Protein AF-A0A8T4X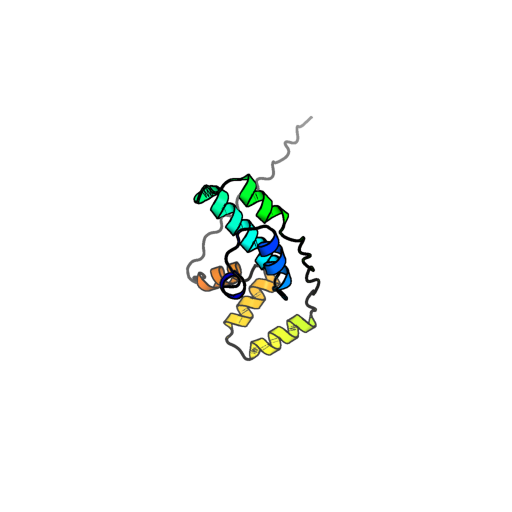NQ9-F1 (afdb_monomer)

Mean predicted aligned error: 12.69 Å

Structure (mmCIF, N/CA/C/O backbone):
data_AF-A0A8T4XNQ9-F1
#
_entry.id   AF-A0A8T4XNQ9-F1
#
loop_
_atom_site.group_PDB
_atom_site.id
_atom_site.type_symbol
_atom_site.label_atom_id
_atom_site.label_alt_id
_atom_site.label_comp_id
_atom_site.label_asym_id
_atom_site.label_entity_id
_atom_site.label_seq_id
_atom_site.pdbx_PDB_ins_code
_atom_site.Cartn_x
_atom_site.Cartn_y
_atom_site.Cartn_z
_atom_site.occupancy
_atom_site.B_iso_or_equiv
_atom_site.auth_seq_id
_atom_site.auth_comp_id
_atom_site.auth_asym_id
_atom_site.auth_atom_id
_atom_site.pdbx_PDB_model_num
ATOM 1 N N . MET A 1 1 ? -9.761 -9.760 0.333 1.00 49.28 1 MET A N 1
ATOM 2 C CA . MET A 1 1 ? -9.187 -8.499 0.869 1.00 49.28 1 MET A CA 1
ATOM 3 C C . MET A 1 1 ? -8.571 -8.796 2.247 1.00 49.28 1 MET A C 1
ATOM 5 O O . MET A 1 1 ? -8.942 -9.804 2.829 1.00 49.28 1 MET A O 1
ATOM 9 N N . TYR A 1 2 ? -7.616 -8.021 2.793 1.00 52.56 2 TYR A N 1
ATOM 10 C CA . TYR A 1 2 ? -7.031 -8.329 4.129 1.00 52.56 2 TYR A CA 1
ATOM 11 C C . TYR A 1 2 ? -8.068 -8.265 5.272 1.00 52.56 2 TYR A C 1
ATOM 13 O O . TYR A 1 2 ? -7.882 -8.921 6.293 1.00 52.56 2 TYR A O 1
ATOM 21 N N . LEU A 1 3 ? -9.159 -7.513 5.077 1.00 52.81 3 LEU A N 1
ATOM 22 C CA . LEU A 1 3 ? -10.278 -7.397 6.017 1.00 52.81 3 LEU A CA 1
ATOM 23 C C . LEU A 1 3 ? -11.054 -8.718 6.158 1.00 52.81 3 LEU A C 1
ATOM 25 O O . LEU A 1 3 ? -11.229 -9.180 7.279 1.00 52.81 3 LEU A O 1
ATOM 29 N N . ASP A 1 4 ? -11.400 -9.389 5.052 1.00 58.97 4 ASP A N 1
ATOM 30 C CA . ASP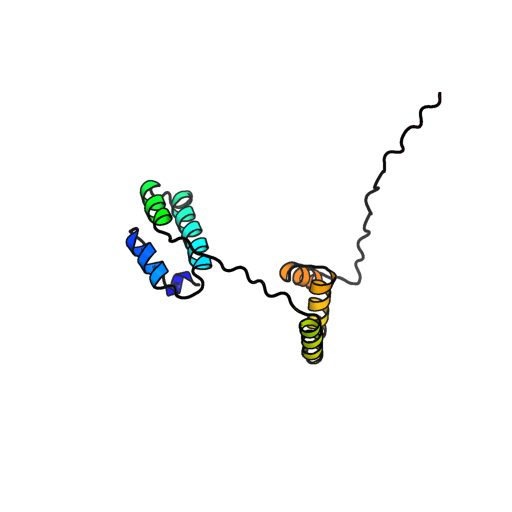 A 1 4 ? -12.191 -10.641 5.067 1.00 58.97 4 ASP A CA 1
ATOM 31 C C . ASP A 1 4 ? -11.544 -11.771 5.877 1.00 58.97 4 ASP A C 1
ATOM 33 O O . ASP A 1 4 ? -12.209 -12.694 6.335 1.00 58.97 4 ASP A O 1
ATOM 37 N N . LYS A 1 5 ? -10.217 -11.725 6.035 1.00 58.56 5 LYS A N 1
ATOM 38 C CA . LYS A 1 5 ? -9.453 -12.770 6.717 1.00 58.56 5 LYS A CA 1
ATOM 39 C C . LYS A 1 5 ? -9.473 -12.635 8.243 1.00 58.56 5 LYS A C 1
ATOM 41 O O . LYS A 1 5 ? -9.223 -13.622 8.931 1.00 58.56 5 LYS A O 1
ATOM 46 N N . TYR A 1 6 ? -9.711 -11.432 8.765 1.00 54.94 6 TYR A N 1
ATOM 47 C CA . TYR A 1 6 ? -9.493 -11.128 10.183 1.00 54.94 6 TYR A CA 1
ATOM 48 C C . TYR A 1 6 ? -10.645 -10.371 10.850 1.00 54.94 6 TYR A C 1
ATOM 50 O O . TYR A 1 6 ? -10.770 -10.446 12.070 1.00 54.94 6 TYR A O 1
ATOM 58 N N . VAL A 1 7 ? -11.484 -9.662 10.093 1.00 58.91 7 VAL A N 1
ATOM 59 C CA . VAL A 1 7 ? -12.546 -8.834 10.667 1.00 58.91 7 VAL A CA 1
ATOM 60 C C . VAL A 1 7 ? -13.726 -9.702 11.081 1.00 58.91 7 VAL A C 1
ATOM 62 O O . VAL A 1 7 ? -14.481 -10.210 10.257 1.00 58.91 7 VAL A O 1
ATOM 65 N N . ARG A 1 8 ? -13.866 -9.851 12.396 1.00 66.81 8 ARG A N 1
ATOM 66 C CA . ARG A 1 8 ? -15.149 -10.096 13.059 1.00 66.81 8 ARG A CA 1
ATOM 67 C C . ARG A 1 8 ? -15.801 -8.745 13.353 1.00 66.81 8 ARG A C 1
ATOM 69 O O . ARG A 1 8 ? -15.153 -7.714 13.194 1.00 66.81 8 ARG A O 1
ATOM 76 N N . GLU A 1 9 ? -17.065 -8.755 13.761 1.00 81.25 9 GLU A N 1
ATOM 77 C CA . GLU A 1 9 ? -17.764 -7.559 14.241 1.00 81.25 9 GLU A CA 1
ATOM 78 C C . GLU A 1 9 ? -16.882 -6.798 15.250 1.00 81.25 9 GLU A C 1
ATOM 80 O O . GLU A 1 9 ? -16.422 -7.381 16.231 1.00 81.25 9 GLU A O 1
ATOM 85 N N . ILE A 1 10 ? -16.577 -5.527 14.957 1.00 86.62 10 ILE A N 1
ATOM 86 C CA . ILE A 1 10 ? -15.763 -4.658 15.816 1.00 86.62 10 ILE A CA 1
ATOM 87 C C . ILE A 1 10 ? -16.733 -3.738 16.540 1.00 86.62 10 ILE A C 1
ATOM 89 O O . ILE A 1 10 ? -17.269 -2.803 15.946 1.00 86.62 10 ILE A O 1
ATOM 93 N N . SER A 1 11 ? -16.963 -4.017 17.815 1.00 88.31 11 SER A N 1
ATOM 94 C CA . SER A 1 11 ? -17.946 -3.305 18.636 1.00 88.31 11 SER A CA 1
ATOM 95 C C . SER A 1 11 ? -17.319 -2.623 19.849 1.00 88.31 11 SER A C 1
ATOM 97 O O . SER A 1 11 ? -17.896 -1.692 20.403 1.00 88.31 11 SER A O 1
ATOM 99 N N . LYS A 1 12 ? -16.124 -3.056 20.262 1.00 92.75 12 LYS A N 1
ATOM 100 C CA . LYS A 1 12 ? -15.426 -2.535 21.442 1.00 92.75 12 LYS A CA 1
ATOM 101 C C . LYS A 1 12 ? -13.907 -2.463 21.233 1.00 92.75 12 LYS A C 1
ATOM 103 O O . LYS A 1 12 ? -13.374 -3.154 20.361 1.00 92.75 12 LYS A O 1
ATOM 108 N N . PRO A 1 13 ? -13.187 -1.647 22.025 1.00 92.50 13 PRO A N 1
ATOM 109 C CA . PRO A 1 13 ? -11.730 -1.517 21.937 1.00 92.50 13 PRO A CA 1
ATOM 110 C C . PRO A 1 13 ? -10.966 -2.849 22.002 1.00 92.50 13 PRO A C 1
ATOM 112 O O . PRO A 1 13 ? -9.950 -3.021 21.332 1.00 92.50 13 PRO A O 1
ATOM 115 N N . GLU A 1 14 ? -11.460 -3.822 22.767 1.00 92.00 14 GLU A N 1
ATOM 116 C CA . GLU A 1 14 ? -10.842 -5.143 22.911 1.00 92.00 14 GLU A CA 1
ATOM 117 C C . GLU A 1 14 ? -10.855 -5.936 21.598 1.00 92.00 14 GLU A C 1
ATOM 119 O O . GLU A 1 14 ? -9.914 -6.683 21.319 1.00 92.00 14 GLU A O 1
ATOM 124 N N . ASP A 1 15 ? -11.879 -5.740 20.761 1.00 91.88 15 ASP A N 1
ATOM 125 C CA . ASP A 1 15 ? -11.976 -6.390 19.450 1.00 91.88 15 ASP A CA 1
ATOM 126 C C . ASP A 1 15 ? -10.859 -5.887 18.524 1.00 91.88 15 ASP A C 1
ATOM 128 O O . ASP A 1 15 ? -10.264 -6.665 17.775 1.00 91.88 15 ASP A O 1
ATOM 132 N N . VAL A 1 16 ? -10.519 -4.594 18.619 1.00 92.31 16 VAL A N 1
ATOM 133 C CA . VAL A 1 16 ? -9.406 -3.986 17.877 1.00 92.31 16 VAL A CA 1
ATOM 134 C C . VAL A 1 16 ? -8.080 -4.591 18.326 1.00 92.31 16 VAL A C 1
ATOM 136 O O . VAL A 1 16 ? -7.268 -4.979 17.489 1.00 92.31 16 VAL A O 1
ATOM 139 N N . VAL A 1 17 ? -7.855 -4.733 19.633 1.00 91.31 17 VAL A N 1
ATOM 140 C CA . VAL A 1 17 ? -6.621 -5.347 20.147 1.00 91.31 17 VAL A CA 1
ATOM 141 C C . VAL A 1 17 ? -6.489 -6.792 19.654 1.00 91.31 17 VAL A C 1
ATOM 143 O O . VAL A 1 17 ? -5.470 -7.139 19.048 1.00 91.31 17 VAL A O 1
ATOM 146 N N . GLY A 1 18 ? -7.541 -7.603 19.805 1.00 90.06 18 GLY A N 1
ATOM 147 C CA . GLY A 1 18 ? -7.549 -8.998 19.351 1.00 90.06 18 GLY A CA 1
ATOM 148 C C . GLY A 1 18 ? -7.330 -9.143 17.840 1.00 90.06 18 GLY A C 1
ATOM 149 O O . GLY A 1 18 ? -6.610 -10.040 17.388 1.00 90.06 18 GLY A O 1
ATOM 150 N N . LEU A 1 19 ? -7.873 -8.216 17.044 1.00 90.00 19 LEU A N 1
ATOM 151 C CA . LEU A 1 19 ? -7.655 -8.157 15.598 1.00 90.00 19 LEU A CA 1
ATOM 152 C C . LEU A 1 19 ? -6.164 -7.987 15.246 1.00 90.00 19 LEU A C 1
ATOM 154 O O . LEU A 1 19 ? -5.645 -8.671 14.357 1.00 90.00 19 LEU A O 1
ATOM 158 N N . PHE A 1 20 ? -5.446 -7.106 15.951 1.00 90.62 20 PHE A N 1
ATOM 159 C CA . PHE A 1 20 ? -4.015 -6.874 15.718 1.00 90.62 20 PHE A CA 1
ATOM 160 C C . PHE A 1 20 ? -3.118 -7.988 16.260 1.00 90.62 20 PHE A C 1
ATOM 162 O O . PHE A 1 20 ? -2.078 -8.283 15.657 1.00 90.62 20 PHE A O 1
ATOM 169 N N . GLU A 1 21 ? -3.511 -8.639 17.353 1.00 88.62 21 GLU A N 1
ATOM 170 C CA . GLU A 1 21 ? -2.823 -9.823 17.872 1.00 88.62 21 GLU A CA 1
ATOM 171 C C . GLU A 1 21 ? -2.876 -10.984 16.871 1.00 88.62 21 GLU A C 1
ATOM 173 O O . GLU A 1 21 ? -1.844 -11.599 16.583 1.00 88.62 21 GLU A O 1
ATOM 178 N N . GLY A 1 22 ? -4.036 -11.215 16.245 1.00 86.44 22 GLY A N 1
ATOM 179 C CA . GLY A 1 22 ? -4.209 -12.226 15.195 1.00 86.44 22 GLY A CA 1
ATOM 180 C C . GLY A 1 22 ? -3.459 -11.923 13.888 1.00 86.44 22 GLY A C 1
ATOM 181 O O . GLY A 1 22 ? -3.150 -12.831 13.105 1.00 86.44 22 GLY A O 1
ATOM 182 N N . CYS A 1 23 ? -3.111 -10.658 13.646 1.00 86.62 23 CYS A N 1
ATOM 183 C CA . CYS A 1 23 ? -2.416 -10.215 12.442 1.00 86.62 23 CYS A CA 1
ATOM 184 C C . CYS A 1 23 ? -0.892 -10.396 12.568 1.00 86.62 23 CYS A C 1
ATOM 186 O O . CYS A 1 23 ? -0.177 -9.542 13.096 1.00 86.62 23 CYS A O 1
ATOM 188 N N . LYS A 1 24 ? -0.366 -11.520 12.059 1.00 82.94 24 LYS A N 1
ATOM 189 C CA . LYS A 1 24 ? 1.074 -11.857 12.132 1.00 82.94 24 LYS A CA 1
ATOM 190 C C . LYS A 1 24 ? 1.963 -11.097 11.135 1.00 82.94 24 LYS A C 1
ATOM 192 O O . LYS A 1 24 ? 3.156 -10.948 11.375 1.00 82.94 24 LYS A O 1
ATOM 197 N N . ARG A 1 25 ? 1.417 -10.651 9.999 1.00 82.94 25 ARG A N 1
ATOM 198 C CA . ARG A 1 25 ? 2.136 -9.928 8.929 1.00 82.94 25 ARG A CA 1
ATOM 199 C C . ARG A 1 25 ? 1.236 -8.844 8.349 1.00 82.94 25 ARG A C 1
ATOM 201 O O . ARG A 1 25 ? 0.027 -9.020 8.310 1.00 82.94 25 ARG A O 1
ATOM 208 N N . GLY A 1 26 ? 1.826 -7.743 7.882 1.00 83.75 26 GLY A N 1
ATOM 209 C CA . GLY A 1 26 ? 1.062 -6.657 7.257 1.00 83.75 26 GLY A CA 1
ATOM 210 C C . GLY A 1 26 ? 0.280 -5.781 8.243 1.00 83.75 26 GLY A C 1
ATOM 211 O O . GLY A 1 26 ? -0.666 -5.114 7.838 1.00 83.75 26 GLY A O 1
ATOM 212 N N . ARG A 1 27 ? 0.681 -5.731 9.525 1.00 88.31 27 ARG A N 1
ATOM 213 C CA . ARG A 1 27 ? 0.025 -4.903 10.560 1.00 88.31 27 ARG A CA 1
ATOM 214 C C . ARG A 1 27 ? -0.139 -3.436 10.153 1.00 88.31 27 ARG A C 1
ATOM 216 O O . ARG A 1 27 ? -1.128 -2.819 10.516 1.00 88.31 27 ARG A O 1
ATOM 223 N N . HIS A 1 28 ? 0.796 -2.889 9.376 1.00 88.25 28 HIS A N 1
ATOM 224 C CA . HIS A 1 28 ? 0.743 -1.492 8.938 1.00 88.25 28 HIS A CA 1
ATOM 225 C C . HIS A 1 28 ? -0.338 -1.259 7.871 1.00 88.25 28 HIS A C 1
ATOM 227 O O . HIS A 1 28 ? -0.954 -0.198 7.834 1.00 88.25 28 HIS A O 1
ATOM 233 N N . HIS A 1 29 ? -0.606 -2.259 7.024 1.00 87.94 29 HIS A N 1
ATOM 234 C CA . HIS A 1 29 ? -1.741 -2.219 6.107 1.00 87.94 29 HIS A CA 1
ATOM 235 C C . HIS A 1 29 ? -3.054 -2.297 6.884 1.00 87.94 29 HIS A C 1
ATOM 237 O O . HIS A 1 29 ? -3.961 -1.522 6.606 1.00 87.94 29 HIS A O 1
ATOM 243 N N . LEU A 1 30 ? -3.134 -3.184 7.882 1.00 89.44 30 LEU A N 1
ATOM 244 C CA . LEU A 1 30 ? -4.310 -3.300 8.744 1.00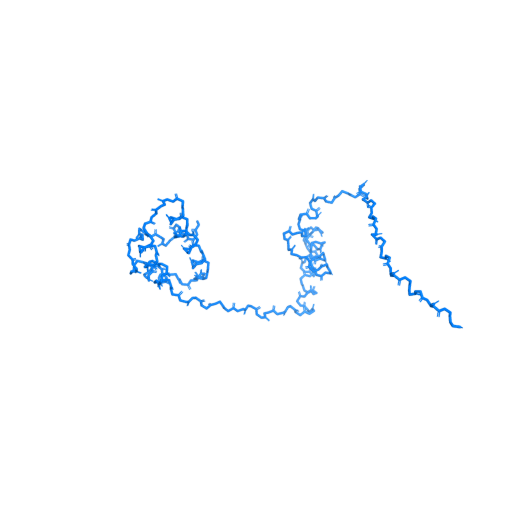 89.44 30 LEU A CA 1
ATOM 245 C C . LEU A 1 30 ? -4.598 -1.993 9.501 1.00 89.44 30 LEU A C 1
ATOM 247 O O . LEU A 1 30 ? -5.737 -1.548 9.505 1.00 89.44 30 LEU A O 1
ATOM 251 N N . ASP A 1 31 ? -3.573 -1.348 10.063 1.00 91.31 31 ASP A N 1
ATOM 252 C CA . ASP A 1 31 ? -3.669 -0.023 10.698 1.00 91.31 31 ASP A CA 1
ATOM 253 C C . ASP A 1 31 ? -4.240 1.036 9.754 1.00 91.31 31 ASP A C 1
ATOM 255 O O . ASP A 1 31 ? -5.258 1.653 10.072 1.00 91.31 31 ASP A O 1
ATOM 259 N N . ARG A 1 32 ? -3.658 1.194 8.559 1.00 90.50 32 ARG A N 1
ATOM 260 C CA . ARG A 1 32 ? -4.151 2.163 7.569 1.00 90.50 32 ARG A CA 1
ATOM 261 C C . ARG A 1 32 ? -5.596 1.891 7.164 1.00 90.50 32 ARG A C 1
ATOM 263 O O . ARG A 1 32 ? -6.407 2.813 7.121 1.00 90.50 32 ARG A O 1
ATOM 270 N N . VAL A 1 33 ? -5.919 0.635 6.867 1.00 91.62 33 VAL A N 1
ATOM 271 C CA . VAL A 1 33 ? -7.257 0.248 6.416 1.00 91.62 33 VAL A CA 1
ATOM 272 C C . VAL A 1 33 ? -8.286 0.449 7.527 1.00 91.62 33 VAL A C 1
ATOM 274 O O . VAL A 1 33 ? -9.326 1.046 7.268 1.00 91.62 33 VAL A O 1
ATOM 277 N N . LEU A 1 34 ? -7.997 0.019 8.758 1.00 92.94 34 LEU A N 1
ATOM 278 C CA . LEU A 1 34 ? -8.932 0.151 9.873 1.00 92.94 34 LEU A CA 1
ATOM 279 C C . LEU A 1 34 ? -9.172 1.618 10.243 1.00 92.94 34 LEU A C 1
ATOM 281 O O . LEU A 1 34 ? -10.318 2.008 10.439 1.00 92.94 34 LEU A O 1
ATOM 285 N N . ARG A 1 35 ? -8.129 2.458 10.280 1.00 93.44 35 ARG A N 1
ATOM 286 C CA . ARG A 1 35 ? -8.297 3.903 10.518 1.00 93.44 35 ARG A CA 1
ATOM 287 C C . ARG A 1 35 ? -9.178 4.553 9.459 1.00 93.44 35 ARG A C 1
ATOM 289 O O . ARG A 1 35 ? -10.071 5.323 9.802 1.00 93.44 35 ARG A O 1
ATOM 296 N N . ASN A 1 36 ? -8.953 4.220 8.189 1.00 94.44 36 ASN A N 1
ATOM 297 C CA . ASN A 1 36 ? -9.767 4.738 7.092 1.00 94.44 36 ASN A CA 1
ATOM 298 C C . ASN A 1 36 ? -11.219 4.253 7.182 1.00 94.44 36 ASN A C 1
ATOM 300 O O . ASN A 1 36 ? -12.131 5.045 6.973 1.00 94.44 36 ASN A O 1
ATOM 304 N N . LEU A 1 37 ? -11.434 2.987 7.546 1.00 93.56 37 LEU A N 1
ATOM 305 C CA . LEU A 1 37 ? -12.766 2.419 7.742 1.00 93.56 37 LEU A CA 1
ATOM 306 C C . LEU A 1 37 ? -13.516 3.113 8.887 1.00 93.56 37 LEU A C 1
ATOM 308 O O . LEU A 1 37 ? -14.649 3.542 8.710 1.00 93.56 37 LEU A O 1
ATOM 312 N N . LEU A 1 38 ? -12.878 3.286 10.044 1.00 94.31 38 LEU A N 1
ATOM 313 C CA . LEU A 1 38 ? -13.477 3.986 11.184 1.00 94.31 38 LEU A CA 1
ATOM 314 C C . LEU A 1 38 ? -13.804 5.446 10.849 1.00 94.31 38 LEU A C 1
ATOM 316 O O . LEU A 1 38 ? -14.854 5.950 11.237 1.00 94.31 38 LEU A O 1
ATOM 320 N N . LYS A 1 39 ? -12.936 6.115 10.082 1.00 95.12 39 LYS A N 1
ATOM 321 C CA . LYS A 1 39 ? -13.189 7.471 9.585 1.00 95.12 39 LYS A CA 1
ATOM 322 C C . LYS A 1 39 ? -14.375 7.519 8.615 1.00 95.12 39 LYS A C 1
ATOM 324 O O . LYS A 1 39 ? -15.147 8.470 8.660 1.00 95.12 39 LYS A O 1
ATOM 329 N N . PHE A 1 40 ? -14.543 6.501 7.771 1.00 95.19 40 PHE A N 1
ATOM 330 C CA . PHE A 1 40 ? -15.722 6.363 6.915 1.00 95.19 40 PHE A CA 1
ATOM 331 C C . PHE A 1 40 ? -17.002 6.232 7.752 1.00 95.19 40 PHE A C 1
ATOM 333 O O . PHE A 1 40 ? -17.930 7.004 7.542 1.00 95.19 40 PHE A O 1
ATOM 340 N N . TYR A 1 41 ? -17.032 5.350 8.757 1.00 94.31 41 TYR A N 1
ATOM 341 C CA . TYR A 1 41 ? -18.205 5.201 9.631 1.00 94.31 41 TYR A CA 1
ATOM 342 C C . TYR A 1 41 ? -18.528 6.466 10.433 1.00 94.31 41 TYR A C 1
ATOM 344 O O . TYR A 1 41 ? -19.695 6.780 10.648 1.00 94.31 41 TYR A O 1
ATOM 352 N N . GLN A 1 42 ? -17.509 7.218 10.849 1.00 95.38 42 GLN A N 1
ATOM 353 C CA . GLN A 1 42 ? -17.708 8.500 11.520 1.00 95.38 42 GLN A CA 1
ATOM 354 C C . GLN A 1 42 ? -18.339 9.543 10.590 1.00 95.38 42 GLN A C 1
ATOM 356 O O . GLN A 1 42 ? -19.320 10.180 10.954 1.00 95.38 42 GLN A O 1
ATOM 361 N N . ILE A 1 43 ? -17.755 9.741 9.404 1.00 96.44 43 ILE A N 1
ATOM 362 C CA . ILE A 1 43 ? -18.089 10.875 8.531 1.00 96.44 43 ILE A CA 1
ATOM 363 C C . ILE A 1 43 ? -19.301 10.579 7.645 1.00 96.44 43 ILE A C 1
ATOM 365 O O . ILE A 1 43 ? -20.118 11.464 7.419 1.00 96.44 43 ILE A O 1
ATOM 369 N N . VAL A 1 44 ? -19.394 9.362 7.110 1.00 96.00 44 VAL A N 1
ATOM 370 C CA . VAL A 1 44 ? -20.397 8.989 6.103 1.00 96.00 44 VAL A CA 1
ATOM 371 C C . VAL A 1 44 ? -21.619 8.357 6.758 1.00 96.00 44 VAL A C 1
ATOM 373 O O . VAL A 1 44 ? -22.738 8.771 6.480 1.00 96.00 44 VAL A O 1
ATOM 376 N N . GLU A 1 45 ? -21.407 7.405 7.667 1.00 94.88 45 GLU A N 1
ATOM 377 C CA . GLU A 1 45 ? -22.500 6.687 8.346 1.00 94.88 45 GLU A CA 1
ATOM 378 C C . GLU A 1 45 ? -22.968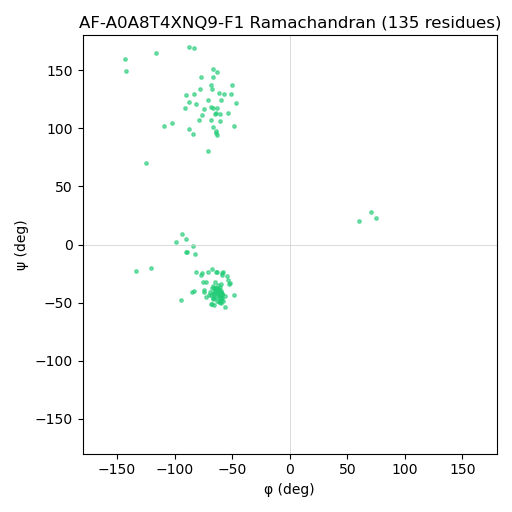 7.386 9.637 1.00 94.88 45 GLU A C 1
ATOM 380 O O . GLU A 1 45 ? -23.945 6.968 10.254 1.00 94.88 45 GLU A O 1
ATOM 385 N N . GLY A 1 46 ? -22.281 8.452 10.066 1.00 93.88 46 GLY A N 1
ATOM 386 C CA . GLY A 1 46 ? -22.695 9.286 11.198 1.00 93.88 46 GLY A CA 1
ATOM 387 C C . GLY A 1 46 ? -22.572 8.617 12.570 1.00 93.88 46 GLY A C 1
ATOM 388 O O . GLY A 1 46 ? -23.326 8.949 13.486 1.00 93.88 46 GLY A O 1
ATOM 389 N N . TYR A 1 47 ? -21.648 7.667 12.734 1.00 95.38 47 TYR A N 1
ATOM 390 C CA . TYR A 1 47 ? -21.445 6.998 14.020 1.00 95.38 47 TYR A CA 1
ATOM 391 C C . TYR A 1 47 ? -20.981 7.986 15.108 1.00 95.38 47 TYR A C 1
ATOM 393 O O . TYR A 1 47 ? -20.233 8.921 14.807 1.00 95.38 47 TYR A O 1
ATOM 401 N N . PRO A 1 48 ? -21.347 7.765 16.389 1.00 96.25 48 PRO A N 1
ATOM 402 C CA . PRO A 1 48 ? -20.956 8.655 17.476 1.00 96.25 48 PRO A CA 1
ATOM 403 C C . PRO A 1 48 ? -19.436 8.807 17.582 1.00 96.25 48 PRO A C 1
ATOM 405 O O . PRO A 1 48 ? -18.701 7.823 17.685 1.00 96.25 48 PRO A O 1
ATOM 408 N N . GLU A 1 49 ? -18.961 10.048 17.635 1.00 94.06 49 GLU A N 1
ATOM 409 C CA . GLU A 1 49 ? -17.532 10.351 17.742 1.00 94.06 49 GLU A CA 1
ATOM 410 C C . GLU A 1 49 ? -16.852 9.687 18.956 1.00 94.06 49 GLU A C 1
ATOM 412 O O . GLU A 1 49 ? -15.819 9.045 18.753 1.00 94.06 49 GLU A O 1
ATOM 417 N N . PRO A 1 50 ? -17.433 9.681 20.178 1.00 96.12 50 PRO A N 1
ATOM 418 C CA . PRO A 1 50 ? -16.815 9.001 21.321 1.00 96.12 50 PRO A CA 1
ATOM 419 C C . PRO A 1 50 ? -16.614 7.497 21.098 1.00 96.12 50 PRO A C 1
ATOM 421 O O . PRO A 1 50 ? -15.635 6.917 21.570 1.00 96.12 50 PRO A O 1
ATOM 424 N N . PHE A 1 51 ? -17.532 6.867 20.359 1.00 94.50 51 PHE A N 1
ATOM 425 C CA . PHE A 1 51 ? -17.444 5.454 20.010 1.00 94.50 51 PHE A CA 1
ATOM 426 C C . PHE A 1 51 ? -16.284 5.209 19.040 1.00 94.50 51 PHE A C 1
ATOM 428 O O . PHE A 1 51 ? -15.409 4.384 19.312 1.00 94.50 51 PHE A O 1
ATOM 435 N N . ILE A 1 52 ? -16.225 5.975 17.947 1.00 96.44 52 ILE A N 1
ATOM 436 C CA . ILE A 1 52 ? -15.163 5.847 16.944 1.00 96.44 52 ILE A CA 1
ATOM 437 C C . ILE A 1 52 ? -13.787 6.160 17.539 1.00 96.44 52 ILE A C 1
ATOM 439 O O . ILE A 1 52 ? -12.827 5.428 17.287 1.00 96.44 52 ILE A O 1
ATOM 443 N N . GLU A 1 53 ? -13.671 7.202 18.361 1.00 95.19 53 GLU A N 1
ATOM 444 C CA . GLU A 1 53 ? -12.414 7.546 19.020 1.00 95.19 53 GLU A CA 1
ATOM 445 C C . GLU A 1 53 ? -11.903 6.428 19.934 1.00 95.19 53 GLU A C 1
ATOM 447 O O . GLU A 1 53 ? -10.698 6.166 19.959 1.00 95.19 53 GLU A O 1
ATOM 452 N N . GLY A 1 54 ? -12.792 5.753 20.670 1.00 95.25 54 GLY A N 1
ATOM 453 C CA . GLY A 1 54 ? -12.424 4.606 21.504 1.00 95.25 54 GLY A CA 1
ATOM 454 C C . GLY A 1 54 ? -11.792 3.477 20.684 1.00 95.25 54 GLY A C 1
ATOM 455 O O . GLY A 1 54 ? -10.753 2.919 21.057 1.00 95.25 54 GLY A O 1
ATOM 456 N N . LEU A 1 55 ? -12.360 3.195 19.509 1.00 95.69 55 LEU A N 1
ATOM 457 C CA . LEU A 1 55 ? -11.809 2.215 18.572 1.00 95.69 55 LEU A CA 1
ATOM 458 C C . LEU A 1 55 ? -10.487 2.688 17.949 1.00 95.69 55 LEU A C 1
ATOM 460 O O . LEU A 1 55 ? -9.544 1.913 17.842 1.00 95.69 55 LEU A O 1
ATOM 464 N N . GLN A 1 56 ? -10.353 3.963 17.582 1.00 94.06 56 GLN A N 1
ATOM 465 C CA . GLN A 1 56 ? -9.108 4.482 17.001 1.00 94.06 56 GLN A CA 1
ATOM 466 C C . GLN A 1 56 ? -7.941 4.510 17.999 1.00 94.06 56 GLN A C 1
ATOM 468 O O . GLN A 1 56 ? -6.796 4.243 17.617 1.00 94.06 56 GLN A O 1
ATOM 473 N N . LYS A 1 57 ? -8.217 4.836 19.269 1.00 94.69 57 LYS A N 1
ATOM 474 C CA . LYS A 1 57 ? -7.218 4.905 20.350 1.00 94.69 57 LYS A CA 1
ATOM 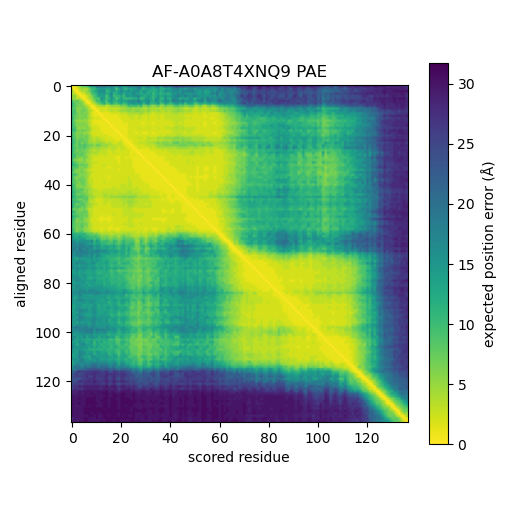475 C C . LYS A 1 57 ? -6.705 3.526 20.769 1.00 94.69 57 LYS A C 1
ATOM 477 O O . LYS A 1 57 ? -5.586 3.433 21.266 1.00 94.69 57 LYS A O 1
ATOM 482 N N . SER A 1 58 ? -7.479 2.467 20.537 1.00 94.25 58 SER A N 1
ATOM 483 C CA . SER A 1 58 ? -7.068 1.081 20.808 1.00 94.25 58 SER A CA 1
ATOM 484 C C . SER A 1 58 ? -6.221 0.455 19.700 1.00 94.25 58 SER A C 1
ATOM 486 O O . SER A 1 58 ? -5.642 -0.612 19.903 1.00 94.25 58 SER A O 1
ATOM 488 N N . ILE A 1 59 ? -6.071 1.123 18.550 1.00 93.44 59 ILE A N 1
ATOM 489 C CA . ILE A 1 59 ? -5.184 0.653 17.486 1.00 93.44 59 ILE A CA 1
ATOM 490 C C . ILE A 1 59 ? -3.723 0.761 17.958 1.00 93.44 59 ILE A C 1
ATOM 492 O O . ILE A 1 59 ? -3.240 1.874 18.205 1.00 93.44 59 ILE A O 1
ATOM 496 N N . PRO A 1 60 ? -2.980 -0.359 18.052 1.00 90.62 60 PRO A N 1
ATOM 497 C CA . PRO A 1 60 ? -1.613 -0.343 18.550 1.00 90.62 60 PRO A CA 1
ATOM 498 C C . PRO A 1 60 ? -0.680 0.403 17.593 1.00 90.62 60 PRO A C 1
ATOM 500 O O . PRO A 1 60 ? -0.857 0.394 16.374 1.00 90.62 60 PRO A O 1
ATOM 503 N N . ARG A 1 61 ? 0.381 1.012 18.138 1.00 85.44 61 ARG A N 1
ATOM 504 C CA . ARG A 1 61 ? 1.422 1.647 17.317 1.00 85.44 61 ARG A CA 1
ATOM 505 C C . ARG A 1 61 ? 2.144 0.592 16.485 1.00 85.44 61 ARG A C 1
ATOM 507 O O . ARG A 1 61 ? 2.893 -0.227 17.017 1.00 85.44 61 ARG A O 1
ATOM 514 N N . VAL A 1 62 ? 1.961 0.643 15.170 1.0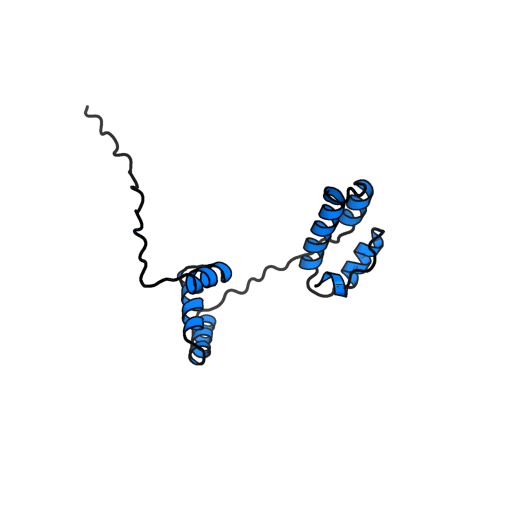0 82.31 62 VAL A N 1
ATOM 515 C CA . VAL A 1 62 ? 2.670 -0.241 14.248 1.00 82.31 62 VAL A CA 1
ATOM 516 C C . VAL A 1 62 ? 4.004 0.382 13.855 1.00 82.31 62 VAL A C 1
ATOM 518 O O . VAL A 1 62 ? 4.053 1.478 13.306 1.00 82.31 62 VAL A O 1
ATOM 521 N N . ARG A 1 63 ? 5.101 -0.336 14.109 1.00 74.56 63 ARG A N 1
ATOM 522 C CA . ARG A 1 63 ? 6.418 0.017 13.572 1.00 74.56 63 ARG A CA 1
ATOM 523 C C . ARG A 1 63 ? 6.526 -0.500 12.143 1.00 74.56 63 ARG A C 1
ATOM 525 O O . ARG A 1 63 ? 6.412 -1.701 11.911 1.00 74.56 63 ARG A O 1
ATOM 532 N N . THR A 1 64 ? 6.760 0.397 11.197 1.00 70.69 64 THR A N 1
ATOM 533 C CA . THR A 1 64 ? 7.197 0.039 9.847 1.00 70.69 64 THR A CA 1
ATOM 534 C C . THR A 1 64 ? 8.717 0.041 9.826 1.00 70.69 64 THR A C 1
ATOM 536 O O . THR A 1 64 ? 9.328 1.081 10.064 1.00 70.69 64 THR A O 1
ATOM 539 N N . SER A 1 65 ? 9.333 -1.111 9.568 1.00 70.00 65 SER A N 1
ATOM 540 C CA . SER A 1 65 ? 10.732 -1.139 9.150 1.00 70.00 65 SER A CA 1
ATOM 541 C C . SER A 1 65 ? 10.826 -0.517 7.760 1.00 70.00 65 SER A C 1
ATOM 543 O O . SER A 1 65 ? 10.015 -0.840 6.889 1.00 70.00 65 SER A O 1
ATOM 545 N N . ILE A 1 66 ? 11.790 0.373 7.566 1.00 72.94 66 ILE A N 1
ATOM 546 C CA . ILE A 1 66 ? 12.142 0.877 6.241 1.00 72.94 66 ILE A CA 1
ATOM 547 C C . ILE A 1 66 ? 12.990 -0.206 5.570 1.00 72.94 66 ILE A C 1
ATOM 549 O O . ILE A 1 66 ? 13.855 -0.796 6.220 1.00 72.94 66 ILE A O 1
ATOM 553 N N . ASP A 1 67 ? 12.694 -0.515 4.308 1.00 74.31 67 ASP A N 1
ATOM 554 C CA . ASP A 1 67 ? 13.571 -1.358 3.501 1.00 74.31 67 ASP A CA 1
ATOM 555 C C . ASP A 1 67 ? 14.767 -0.510 3.062 1.00 74.31 67 ASP A C 1
ATOM 557 O O . ASP A 1 67 ? 14.608 0.450 2.311 1.00 74.31 67 ASP A O 1
ATOM 561 N N . TYR A 1 68 ? 15.941 -0.828 3.602 1.00 80.25 68 TYR A N 1
ATOM 562 C CA . TYR A 1 68 ? 17.200 -0.157 3.280 1.00 80.25 68 TYR A CA 1
ATOM 563 C C . TYR A 1 68 ? 17.973 -0.879 2.175 1.00 80.25 68 TYR A C 1
ATOM 565 O O . TYR A 1 68 ? 19.141 -0.568 1.953 1.00 80.25 68 TYR A O 1
ATOM 573 N N . ARG A 1 69 ? 17.376 -1.879 1.514 1.00 83.88 69 ARG A N 1
ATOM 574 C CA . ARG A 1 69 ? 18.057 -2.579 0.434 1.00 83.88 69 ARG A CA 1
ATOM 575 C C . ARG A 1 69 ? 18.228 -1.650 -0.764 1.00 83.88 69 ARG A C 1
ATOM 577 O O . ARG A 1 69 ? 17.289 -1.397 -1.514 1.00 83.88 69 ARG A O 1
ATOM 584 N N . GLU A 1 70 ? 19.462 -1.229 -0.970 1.00 86.38 70 GLU A N 1
ATOM 585 C CA . GLU A 1 70 ? 19.911 -0.594 -2.198 1.00 86.38 70 GLU A CA 1
ATOM 586 C C . GLU A 1 70 ? 20.422 -1.678 -3.166 1.00 86.38 70 GLU A C 1
ATOM 588 O O . GLU A 1 70 ? 21.193 -2.549 -2.747 1.00 86.38 70 GLU A O 1
ATOM 593 N N . PRO A 1 71 ? 19.955 -1.710 -4.427 1.00 88.38 71 PRO A N 1
ATOM 594 C CA . PRO A 1 71 ? 20.472 -2.646 -5.420 1.00 88.38 71 PRO A CA 1
ATOM 595 C C . PRO A 1 71 ? 21.917 -2.290 -5.794 1.00 88.38 71 PRO A C 1
ATOM 597 O O . PRO A 1 71 ? 22.230 -1.121 -6.007 1.00 88.38 71 PRO A O 1
ATOM 600 N N . THR A 1 72 ? 22.788 -3.295 -5.915 1.00 93.88 72 THR A N 1
ATOM 601 C CA . THR A 1 72 ? 24.154 -3.093 -6.431 1.00 93.88 72 THR A CA 1
ATOM 602 C C . THR A 1 72 ? 24.183 -3.095 -7.960 1.00 93.88 72 THR A C 1
ATOM 604 O O . THR A 1 72 ? 23.216 -3.481 -8.621 1.00 93.88 72 THR A O 1
ATOM 607 N N . GLU A 1 73 ? 25.312 -2.703 -8.548 1.00 94.06 73 GLU A N 1
ATOM 608 C CA . GLU A 1 73 ? 25.509 -2.800 -9.997 1.00 94.06 73 GLU A CA 1
ATOM 609 C C . GLU A 1 73 ? 25.384 -4.254 -10.483 1.00 94.06 73 GLU A C 1
ATOM 611 O O . GLU A 1 73 ? 24.736 -4.527 -11.493 1.00 94.06 73 GLU A O 1
ATOM 616 N N . GLU A 1 74 ? 25.914 -5.218 -9.729 1.00 96.12 74 GLU A N 1
ATOM 617 C CA . GLU A 1 74 ? 25.793 -6.639 -10.052 1.00 96.12 74 GLU A CA 1
ATOM 618 C C . GLU A 1 74 ? 24.337 -7.117 -10.025 1.00 96.12 74 GLU A C 1
ATOM 620 O O . GLU A 1 74 ? 23.950 -7.895 -10.900 1.00 96.12 74 GLU A O 1
ATOM 625 N N . ASP A 1 75 ? 23.520 -6.632 -9.080 1.00 93.62 75 ASP A N 1
ATOM 626 C CA . ASP A 1 75 ? 22.076 -6.908 -9.034 1.00 93.62 75 ASP A CA 1
ATOM 627 C C . ASP A 1 75 ? 21.386 -6.416 -10.323 1.00 93.62 75 ASP A C 1
ATOM 629 O O . ASP A 1 75 ? 20.526 -7.109 -10.883 1.00 93.62 75 ASP A O 1
ATOM 633 N N . VAL A 1 76 ? 21.781 -5.242 -10.829 1.00 93.44 76 VAL A N 1
ATOM 634 C CA . VAL A 1 76 ? 21.259 -4.667 -12.079 1.00 93.44 76 VAL A CA 1
ATOM 635 C C . VAL A 1 76 ? 21.697 -5.504 -13.280 1.00 93.44 76 VAL A C 1
ATOM 637 O O . VAL A 1 76 ? 20.855 -5.935 -14.073 1.00 93.44 76 VAL A O 1
ATOM 640 N N . VAL A 1 77 ? 22.993 -5.798 -13.400 1.00 95.94 77 VAL A N 1
ATOM 641 C CA . VAL A 1 77 ? 23.544 -6.599 -14.503 1.00 95.94 77 VAL A CA 1
ATOM 642 C C . VAL A 1 77 ? 22.898 -7.984 -14.541 1.00 95.94 77 VAL A C 1
ATOM 644 O O . VAL A 1 77 ? 22.473 -8.447 -15.601 1.00 95.94 77 VAL A O 1
ATOM 647 N N . GLU A 1 78 ? 22.775 -8.645 -13.392 1.00 96.06 78 GLU A N 1
ATOM 648 C CA . GLU A 1 78 ? 22.136 -9.955 -13.287 1.00 96.06 78 GLU A CA 1
ATOM 649 C C . GLU A 1 78 ? 20.648 -9.899 -13.652 1.00 96.06 78 GLU A C 1
ATOM 651 O O . GLU A 1 78 ? 20.137 -10.790 -14.336 1.00 96.06 78 GLU A O 1
ATOM 656 N N . THR A 1 79 ? 19.953 -8.824 -13.278 1.00 94.50 79 THR A N 1
ATOM 657 C CA . THR A 1 79 ? 18.566 -8.599 -13.698 1.00 94.50 79 THR A CA 1
ATOM 658 C C . THR A 1 79 ? 18.459 -8.531 -15.222 1.00 94.50 79 THR A C 1
ATOM 660 O O . THR A 1 79 ? 17.644 -9.248 -15.805 1.00 94.50 79 THR A O 1
ATOM 663 N N . PHE A 1 80 ? 19.314 -7.757 -15.897 1.00 95.12 80 PHE A N 1
ATOM 664 C CA . PHE A 1 80 ? 19.302 -7.671 -17.362 1.00 95.12 80 PHE A CA 1
ATOM 665 C C . PHE A 1 80 ? 19.706 -8.979 -18.051 1.00 95.12 80 PHE A C 1
ATOM 667 O O . PHE A 1 80 ? 19.100 -9.335 -19.065 1.00 95.12 80 PHE A O 1
ATOM 674 N N . ARG A 1 81 ? 20.645 -9.752 -17.484 1.00 96.00 81 ARG A N 1
ATOM 675 C CA . ARG A 1 81 ? 20.960 -11.104 -17.984 1.00 96.00 81 ARG A CA 1
ATOM 676 C C . ARG A 1 81 ? 19.737 -12.013 -17.958 1.00 96.00 81 ARG A C 1
ATOM 678 O O . ARG A 1 81 ? 19.486 -12.723 -18.928 1.00 96.00 81 ARG A O 1
ATOM 685 N N . ARG A 1 82 ? 18.947 -11.972 -16.882 1.00 95.06 82 ARG A N 1
ATOM 686 C CA . ARG A 1 82 ? 17.700 -12.746 -16.784 1.00 95.06 82 ARG A CA 1
ATOM 687 C C . ARG A 1 82 ? 16.656 -12.254 -17.775 1.00 95.06 82 ARG A C 1
ATOM 689 O O . ARG A 1 82 ? 15.998 -13.073 -18.412 1.00 95.06 82 ARG A O 1
ATOM 696 N N . LEU A 1 83 ? 16.521 -10.937 -17.928 1.00 95.19 83 LEU A N 1
ATOM 697 C CA . LEU A 1 83 ? 15.563 -10.316 -18.844 1.00 95.19 83 LEU A CA 1
ATOM 698 C C . LEU A 1 83 ? 15.842 -10.629 -20.319 1.00 95.19 83 LEU A C 1
ATOM 700 O O . LEU A 1 83 ? 14.897 -10.625 -21.102 1.00 95.19 83 LEU A O 1
ATOM 704 N N . ALA A 1 84 ? 17.079 -10.971 -20.693 1.00 93.19 84 ALA A N 1
ATOM 705 C CA . ALA A 1 84 ? 17.417 -11.387 -22.056 1.00 93.19 84 ALA A CA 1
ATOM 706 C C . ALA A 1 84 ? 16.620 -12.619 -22.538 1.00 93.19 84 ALA A C 1
ATOM 708 O O . ALA A 1 84 ? 16.431 -12.795 -23.739 1.00 93.19 84 ALA A O 1
ATOM 709 N N . GLY A 1 85 ? 16.118 -13.454 -21.617 1.00 93.50 85 GLY A N 1
ATOM 710 C CA . GLY A 1 85 ? 15.237 -14.587 -21.928 1.00 93.50 85 GLY A CA 1
ATOM 711 C C . GLY A 1 85 ? 13.745 -14.239 -22.057 1.00 93.50 85 GLY A C 1
ATOM 712 O O . GLY A 1 85 ? 12.938 -15.130 -22.316 1.00 93.50 85 GLY A O 1
ATOM 713 N N . TYR A 1 86 ? 13.357 -12.977 -21.857 1.00 94.69 86 TYR A N 1
ATOM 714 C CA . TYR A 1 86 ? 11.967 -12.513 -21.852 1.00 94.69 86 TYR A CA 1
ATOM 715 C C . TYR A 1 86 ? 11.694 -11.517 -22.995 1.00 94.69 86 TYR A C 1
ATOM 717 O O . TYR A 1 86 ? 12.621 -10.962 -23.583 1.00 94.69 86 TYR A O 1
ATOM 725 N N . PRO A 1 87 ? 10.414 -11.242 -23.321 1.00 94.00 87 PRO A N 1
ATOM 726 C CA . PRO A 1 87 ? 10.053 -10.224 -24.302 1.00 94.00 87 PRO A CA 1
ATOM 727 C C . PRO A 1 87 ? 10.734 -8.857 -24.055 1.00 94.00 87 PRO A C 1
ATOM 729 O O . PRO A 1 87 ? 10.702 -8.371 -22.919 1.00 94.00 87 PRO A O 1
ATOM 732 N N . PRO A 1 88 ? 11.245 -8.171 -25.100 1.00 90.69 88 PRO A N 1
ATOM 733 C CA . PRO A 1 88 ? 12.038 -6.938 -24.963 1.00 90.69 88 PRO A CA 1
ATOM 734 C C . PRO A 1 88 ? 11.374 -5.810 -24.165 1.00 90.69 88 PRO A C 1
ATOM 736 O O . PRO A 1 88 ? 12.056 -5.013 -23.523 1.00 90.69 88 PRO A O 1
ATOM 739 N N . LYS A 1 89 ? 10.035 -5.768 -24.149 1.00 88.31 89 LYS A N 1
ATOM 740 C CA . LYS A 1 89 ? 9.244 -4.795 -23.379 1.00 88.31 89 LYS A CA 1
ATOM 741 C C . LYS A 1 89 ? 9.608 -4.745 -21.891 1.00 88.31 89 LYS A C 1
ATOM 743 O O . LYS A 1 89 ? 9.507 -3.685 -21.286 1.00 88.31 89 LYS A O 1
ATOM 748 N N . TYR A 1 90 ? 10.044 -5.861 -21.302 1.00 92.19 90 TYR A N 1
ATOM 749 C CA . TYR A 1 90 ? 10.455 -5.888 -19.898 1.00 92.19 90 TYR A CA 1
ATOM 750 C C . TYR A 1 90 ? 11.814 -5.213 -19.694 1.00 92.19 90 TYR A C 1
ATOM 752 O O . TYR A 1 90 ? 11.962 -4.438 -18.756 1.00 92.19 90 TYR A O 1
ATOM 760 N N . GLY A 1 91 ? 12.773 -5.433 -20.599 1.00 93.12 91 GLY A N 1
ATOM 761 C CA . GLY A 1 91 ? 14.055 -4.721 -20.583 1.00 93.12 91 GLY A CA 1
ATOM 762 C C . GLY A 1 91 ? 13.875 -3.213 -20.758 1.00 93.12 91 GLY A C 1
ATOM 763 O O . GLY A 1 91 ? 14.437 -2.438 -19.992 1.00 93.12 91 GLY A O 1
ATOM 764 N N . ILE A 1 92 ? 13.017 -2.803 -21.698 1.00 91.50 92 ILE A N 1
ATOM 765 C CA . ILE A 1 92 ? 12.681 -1.389 -21.931 1.00 91.50 92 ILE A CA 1
ATOM 766 C C . ILE A 1 92 ? 12.075 -0.753 -20.674 1.00 91.50 92 ILE A C 1
ATOM 768 O O . ILE A 1 92 ? 12.494 0.327 -20.269 1.00 91.50 92 ILE A O 1
ATOM 772 N N . LEU A 1 93 ? 11.129 -1.434 -20.019 1.00 93.88 93 LEU A N 1
ATOM 773 C CA . LEU A 1 93 ? 10.523 -0.950 -18.779 1.00 93.88 93 LEU A CA 1
ATOM 774 C C . LEU A 1 93 ? 11.562 -0.746 -17.665 1.00 93.88 93 LEU A C 1
ATOM 776 O O . LEU A 1 93 ? 11.524 0.271 -16.978 1.00 93.88 93 LEU A O 1
ATOM 780 N N . TYR A 1 94 ? 12.496 -1.688 -17.503 1.00 93.12 94 TYR A N 1
ATOM 781 C CA . TYR A 1 94 ? 13.576 -1.565 -16.521 1.00 93.12 94 TYR A CA 1
ATOM 782 C C . TYR A 1 94 ? 14.525 -0.409 -16.841 1.00 93.12 94 TYR A C 1
ATOM 784 O O . TYR A 1 94 ? 14.891 0.324 -15.927 1.00 93.12 94 TYR A O 1
ATOM 792 N N . LEU A 1 95 ? 14.878 -0.199 -18.112 1.00 92.44 95 LEU A N 1
ATOM 793 C CA . LEU A 1 95 ? 15.704 0.941 -18.527 1.00 92.44 95 LEU A CA 1
ATOM 794 C C . LEU A 1 95 ? 15.025 2.275 -18.206 1.00 92.44 95 LEU A C 1
ATOM 796 O O . LEU A 1 95 ? 15.652 3.141 -17.610 1.00 92.44 95 LEU A O 1
ATOM 800 N N . ILE A 1 96 ? 13.733 2.414 -18.515 1.00 92.44 96 ILE A N 1
ATOM 801 C CA . ILE A 1 96 ? 12.958 3.626 -18.205 1.00 92.44 96 ILE A CA 1
ATOM 802 C C . ILE A 1 96 ? 12.959 3.922 -16.699 1.00 92.44 96 ILE A C 1
ATOM 804 O O . ILE A 1 96 ? 13.093 5.073 -16.290 1.00 92.44 96 ILE A O 1
ATOM 808 N N . ILE A 1 97 ? 12.789 2.895 -15.865 1.00 93.69 97 ILE A N 1
ATOM 809 C CA . ILE A 1 97 ? 12.747 3.060 -14.407 1.00 93.69 97 ILE A CA 1
ATOM 810 C C . ILE A 1 97 ? 14.130 3.418 -13.854 1.00 93.69 97 ILE A C 1
ATOM 812 O O . ILE A 1 97 ? 14.224 4.301 -13.005 1.00 93.69 97 ILE A O 1
ATOM 816 N N . LEU A 1 98 ? 15.185 2.744 -14.322 1.00 91.75 98 LEU A N 1
ATOM 817 C CA . LEU A 1 98 ? 16.546 2.934 -13.818 1.00 91.75 98 LEU A CA 1
ATOM 818 C C . LEU A 1 98 ? 17.154 4.268 -14.264 1.00 91.75 98 LEU A C 1
ATOM 820 O O . LEU A 1 98 ? 17.729 4.964 -13.438 1.00 91.75 98 LEU A O 1
ATOM 824 N N . ASP A 1 99 ? 17.003 4.628 -15.538 1.00 88.75 99 ASP A N 1
ATOM 825 C CA . ASP A 1 99 ? 17.583 5.849 -16.110 1.00 88.75 99 ASP A CA 1
ATOM 826 C C . ASP A 1 99 ? 16.704 7.080 -15.836 1.00 88.75 99 ASP A C 1
ATOM 828 O O . ASP A 1 99 ? 17.188 8.152 -15.483 1.00 88.75 99 ASP A O 1
ATOM 832 N N . GLY A 1 100 ? 15.380 6.916 -15.929 1.00 86.69 100 GLY A N 1
ATOM 833 C CA . GLY A 1 100 ? 14.416 8.004 -15.755 1.00 86.69 100 GLY A CA 1
ATOM 834 C C . GLY A 1 100 ? 13.925 8.211 -14.320 1.00 86.69 100 GLY A C 1
ATOM 835 O O . GLY A 1 100 ? 13.152 9.136 -14.075 1.00 86.69 100 GLY A O 1
ATOM 836 N N . GLY A 1 101 ? 14.285 7.335 -13.375 1.00 88.19 101 GLY A N 1
ATOM 837 C CA . GLY A 1 101 ? 13.816 7.404 -11.984 1.00 88.19 101 GLY A CA 1
ATOM 838 C C . GLY A 1 101 ? 12.291 7.297 -11.829 1.00 88.19 101 GLY A C 1
ATOM 839 O O . GLY A 1 101 ? 11.723 7.737 -10.825 1.00 88.19 101 GLY A O 1
ATOM 840 N N . MET A 1 102 ? 11.594 6.754 -12.832 1.00 91.38 102 MET A N 1
ATOM 841 C CA . MET A 1 102 ? 10.134 6.712 -12.859 1.00 91.38 102 MET A CA 1
ATOM 842 C C . MET A 1 102 ? 9.579 5.622 -11.943 1.00 91.38 102 MET A C 1
ATOM 844 O O . MET A 1 102 ? 10.091 4.505 -11.871 1.00 91.38 102 MET A O 1
ATOM 848 N N . ARG A 1 103 ? 8.432 5.893 -11.312 1.00 90.25 103 ARG A N 1
ATOM 849 C CA . ARG A 1 103 ? 7.650 4.828 -10.672 1.00 90.25 103 ARG A CA 1
ATOM 850 C C . ARG A 1 103 ? 7.093 3.889 -11.734 1.00 90.25 103 ARG A C 1
ATOM 852 O O . ARG A 1 103 ? 6.649 4.338 -12.789 1.00 90.25 103 ARG A O 1
ATOM 859 N N . LEU A 1 104 ? 7.036 2.600 -11.403 1.00 91.81 104 LEU A N 1
ATOM 860 C CA . LEU A 1 104 ? 6.529 1.544 -12.283 1.00 91.81 104 LEU A CA 1
ATOM 861 C C . LEU A 1 104 ? 5.174 1.896 -12.917 1.00 91.81 104 LEU A C 1
ATOM 863 O O . LEU A 1 104 ? 4.992 1.702 -14.113 1.00 91.81 104 LEU A O 1
ATOM 867 N N . GLU A 1 105 ? 4.243 2.447 -12.135 1.00 93.44 105 GLU A N 1
ATOM 868 C CA . GLU A 1 105 ? 2.914 2.849 -12.617 1.00 93.44 105 GLU A CA 1
ATOM 869 C C . GLU A 1 105 ? 2.978 3.902 -13.735 1.00 93.44 105 GLU A C 1
ATOM 871 O O . GLU A 1 105 ? 2.297 3.771 -14.752 1.00 93.44 105 GLU A O 1
ATOM 876 N N . HIS A 1 106 ? 3.854 4.901 -13.596 1.00 92.50 106 HIS A N 1
ATOM 877 C CA . HIS A 1 106 ? 4.041 5.951 -14.593 1.00 92.50 106 HIS A CA 1
ATOM 878 C C . HIS A 1 106 ? 4.806 5.441 -15.814 1.00 92.50 106 HIS A C 1
ATOM 880 O O . HIS A 1 106 ? 4.443 5.775 -16.939 1.00 92.50 106 HIS A O 1
ATOM 886 N N . ALA A 1 107 ? 5.822 4.599 -15.610 1.00 93.44 107 ALA A N 1
ATOM 887 C CA . ALA A 1 107 ? 6.574 3.989 -16.702 1.00 93.44 107 ALA A CA 1
ATOM 888 C C . ALA A 1 107 ? 5.678 3.082 -17.566 1.00 93.44 107 ALA A C 1
ATOM 890 O O . ALA A 1 107 ? 5.743 3.128 -18.792 1.00 93.44 107 ALA A O 1
ATOM 891 N N . LEU A 1 108 ? 4.785 2.308 -16.937 1.00 93.00 108 LEU A N 1
ATOM 892 C CA . LEU A 1 108 ? 3.790 1.491 -17.637 1.00 93.00 108 LEU A CA 1
ATOM 893 C C . LEU A 1 108 ? 2.771 2.344 -18.390 1.00 93.00 108 LEU A C 1
ATOM 895 O O . LEU A 1 108 ? 2.463 2.039 -19.540 1.00 93.00 108 LEU A O 1
ATOM 899 N N . TYR A 1 109 ? 2.251 3.402 -17.762 1.00 91.75 109 TYR A N 1
ATOM 900 C CA . TYR A 1 109 ? 1.342 4.331 -18.430 1.00 91.75 109 TYR A CA 1
ATOM 901 C C . TYR A 1 109 ? 1.992 4.943 -19.675 1.00 91.75 109 TYR A C 1
ATOM 903 O O . TYR A 1 109 ? 1.399 4.904 -20.752 1.00 91.75 109 TYR A O 1
ATOM 911 N N . MET A 1 110 ? 3.226 5.437 -19.544 1.00 89.00 110 MET A N 1
ATOM 912 C CA . MET A 1 110 ? 3.991 6.009 -20.649 1.00 89.00 110 MET A CA 1
ATOM 913 C C . MET A 1 110 ? 4.198 4.989 -21.769 1.00 89.00 110 MET A C 1
ATOM 915 O O . MET A 1 110 ? 3.879 5.282 -22.914 1.00 89.00 110 MET A O 1
ATOM 919 N N . LEU A 1 111 ? 4.675 3.784 -21.445 1.00 89.12 111 LEU A N 1
ATOM 920 C CA . LEU A 1 111 ? 4.959 2.748 -22.439 1.00 89.12 111 LEU A CA 1
ATOM 921 C C . LEU A 1 111 ? 3.697 2.306 -23.197 1.00 89.12 111 LEU A C 1
ATOM 923 O O . LEU A 1 111 ? 3.754 2.083 -24.402 1.00 89.12 111 LEU A O 1
ATOM 927 N N . ASN A 1 112 ? 2.560 2.202 -22.505 1.00 90.00 112 ASN A N 1
ATOM 928 C CA . ASN A 1 112 ? 1.285 1.814 -23.113 1.00 90.00 112 ASN A CA 1
ATOM 929 C C . ASN A 1 112 ? 0.625 2.944 -23.915 1.00 90.00 112 ASN A C 1
ATOM 931 O O . ASN A 1 112 ? -0.170 2.660 -24.805 1.00 90.00 112 ASN A O 1
ATOM 935 N N . SER A 1 113 ? 0.933 4.201 -23.594 1.00 88.19 113 SER A N 1
ATOM 936 C CA . SER A 1 113 ? 0.378 5.383 -24.268 1.00 88.19 113 SER A CA 1
ATOM 937 C C . SER A 1 113 ? 1.325 5.953 -25.330 1.00 88.19 113 SER A C 1
ATOM 939 O O . SER A 1 113 ? 1.039 6.997 -25.912 1.00 88.19 113 SER A O 1
ATOM 941 N N . PHE A 1 114 ? 2.477 5.315 -25.554 1.00 84.75 114 PHE A N 1
ATOM 942 C CA . PHE A 1 114 ? 3.496 5.807 -26.470 1.00 84.75 114 PHE A CA 1
ATOM 943 C C . PHE A 1 114 ? 3.075 5.589 -27.927 1.00 84.75 114 PHE A C 1
ATOM 945 O O . PHE A 1 114 ? 2.952 4.456 -28.393 1.00 84.75 114 PHE A O 1
ATOM 952 N N . GLU A 1 115 ? 2.906 6.690 -28.658 1.00 83.81 115 GLU A N 1
ATOM 953 C CA . GLU A 1 115 ? 2.611 6.708 -30.091 1.00 83.81 115 GLU A CA 1
ATOM 954 C C . GLU A 1 115 ? 3.846 7.223 -30.858 1.00 83.81 115 GLU A C 1
ATOM 956 O O . GLU A 1 115 ? 4.065 8.435 -30.915 1.00 83.81 115 GLU A O 1
ATOM 961 N N . PRO A 1 116 ? 4.657 6.347 -31.490 1.00 72.69 116 PRO A N 1
ATOM 962 C CA . PRO A 1 116 ? 5.907 6.750 -32.148 1.00 72.69 116 PRO A CA 1
ATOM 963 C C . PRO A 1 116 ? 5.722 7.802 -33.253 1.00 72.69 116 PRO A C 1
ATOM 965 O O . PRO A 1 116 ? 6.644 8.548 -33.566 1.00 72.69 116 PRO A O 1
ATOM 968 N N . GLY A 1 117 ? 4.533 7.845 -33.864 1.00 74.75 117 GLY A N 1
ATOM 969 C CA . GLY A 1 117 ? 4.187 8.744 -34.967 1.00 74.75 117 GLY A CA 1
ATOM 970 C C . GLY A 1 117 ? 3.605 10.092 -34.544 1.00 74.75 117 GLY A C 1
ATOM 971 O O . GLY A 1 117 ? 3.194 10.856 -35.414 1.00 74.75 117 GLY A O 1
ATOM 972 N N . ARG A 1 118 ? 3.545 10.395 -33.241 1.00 67.50 118 ARG A N 1
ATOM 973 C CA . ARG A 1 118 ? 2.974 11.645 -32.727 1.00 67.50 118 ARG A CA 1
ATOM 974 C C . ARG A 1 118 ? 3.973 12.396 -31.838 1.00 67.50 118 ARG A C 1
ATOM 976 O O . ARG A 1 118 ? 3.770 12.474 -30.626 1.00 67.50 118 ARG A O 1
ATOM 983 N N . PRO A 1 119 ? 5.048 12.969 -32.414 1.00 62.81 119 PRO A N 1
ATOM 984 C CA . PRO A 1 119 ? 5.887 13.897 -31.672 1.00 62.81 119 PRO A CA 1
ATOM 985 C C . PRO A 1 119 ? 5.024 15.083 -31.231 1.00 62.81 119 PRO A C 1
ATOM 987 O O . PRO A 1 119 ? 4.362 15.714 -32.056 1.00 62.81 119 PRO A O 1
ATOM 990 N N . GLN A 1 120 ? 4.995 15.370 -29.932 1.00 63.22 120 GLN A N 1
ATOM 991 C CA . GLN A 1 120 ? 4.455 16.635 -29.450 1.00 63.22 120 GLN A CA 1
ATOM 992 C C . GLN A 1 120 ? 5.559 17.684 -29.559 1.00 63.22 120 GLN A C 1
ATOM 994 O O . GLN A 1 120 ? 6.675 17.447 -29.095 1.00 63.22 120 GLN A O 1
ATOM 999 N N . GLU A 1 121 ? 5.264 18.831 -30.172 1.00 61.81 121 GLU A N 1
ATOM 1000 C CA . GLU A 1 121 ? 6.135 19.999 -30.052 1.00 61.81 121 GLU A CA 1
ATOM 1001 C C . GLU A 1 121 ? 6.211 20.384 -28.577 1.00 61.81 121 GLU A C 1
ATOM 1003 O O . GLU A 1 121 ? 5.227 20.799 -27.961 1.00 61.81 121 GLU A O 1
ATOM 1008 N N . VAL A 1 122 ? 7.389 20.203 -27.994 1.00 61.94 122 VAL A N 1
ATOM 1009 C CA . VAL A 1 122 ? 7.688 20.674 -26.649 1.00 61.94 122 VAL A CA 1
ATOM 1010 C C . VAL A 1 122 ? 8.189 22.101 -26.800 1.00 61.94 122 VAL A C 1
ATOM 1012 O O . VAL A 1 122 ? 9.344 22.331 -27.156 1.00 61.94 122 VAL A O 1
ATOM 1015 N N . ALA A 1 123 ? 7.310 23.074 -26.567 1.00 51.16 123 ALA A N 1
ATOM 1016 C CA . ALA A 1 123 ? 7.750 24.442 -26.347 1.00 51.16 123 ALA A CA 1
ATOM 1017 C C . ALA A 1 123 ? 8.520 24.454 -25.021 1.00 51.16 123 ALA A C 1
ATOM 1019 O O . ALA A 1 123 ? 7.922 24.411 -23.944 1.00 51.16 123 ALA A O 1
ATOM 1020 N N . TYR A 1 124 ? 9.851 24.454 -25.089 1.00 46.41 124 TYR A N 1
ATOM 1021 C CA . TYR A 1 124 ? 10.658 24.836 -23.939 1.00 46.41 124 TYR A CA 1
ATOM 1022 C C . TYR A 1 124 ? 10.275 26.276 -23.616 1.00 46.41 124 TYR A C 1
ATOM 1024 O O . TYR A 1 124 ? 10.577 27.183 -24.387 1.00 46.41 124 TYR A O 1
ATOM 1032 N N . GLY A 1 125 ? 9.525 26.455 -22.527 1.00 48.59 125 GLY A N 1
ATOM 1033 C CA . GLY A 1 125 ? 9.140 27.773 -22.049 1.00 48.59 125 GLY A CA 1
ATOM 1034 C C . GLY A 1 125 ? 10.384 28.642 -21.949 1.00 48.59 125 GLY A C 1
ATOM 1035 O O . GLY A 1 125 ? 11.396 28.214 -21.394 1.00 48.59 125 GLY A O 1
ATOM 1036 N N . GLU A 1 126 ? 10.303 29.829 -22.539 1.00 47.12 126 GLU A N 1
ATOM 1037 C CA . GLU A 1 126 ? 11.320 30.864 -22.476 1.00 47.12 126 GLU A CA 1
ATOM 1038 C C . GLU A 1 126 ? 11.732 31.061 -21.013 1.00 47.12 126 GLU A C 1
ATOM 1040 O O . GLU A 1 126 ? 11.029 31.692 -20.222 1.00 47.12 126 GLU A O 1
ATOM 1045 N N . THR A 1 127 ? 12.882 30.517 -20.618 1.00 48.44 127 THR A N 1
ATOM 1046 C CA . THR A 1 127 ? 13.586 31.013 -19.442 1.00 48.44 127 THR A CA 1
ATOM 1047 C C . THR A 1 127 ? 14.146 32.372 -19.831 1.00 48.44 127 THR A C 1
ATOM 1049 O O . THR A 1 127 ? 15.306 32.492 -20.218 1.00 48.44 127 THR A O 1
ATOM 1052 N N . GLY A 1 128 ? 13.289 33.390 -19.780 1.00 44.41 128 GLY A N 1
ATOM 1053 C CA . GLY A 1 128 ? 13.712 34.776 -19.725 1.00 44.41 128 GLY A CA 1
ATOM 1054 C C . GLY A 1 128 ? 14.492 34.969 -18.432 1.00 44.41 128 GLY A C 1
ATOM 1055 O O . GLY A 1 128 ? 13.908 35.172 -17.369 1.00 44.41 128 GLY A O 1
ATOM 1056 N N . ALA A 1 129 ? 15.815 34.851 -18.511 1.00 42.94 129 ALA A N 1
ATOM 1057 C CA . ALA A 1 129 ? 16.684 35.472 -17.529 1.00 42.94 129 ALA A CA 1
ATOM 1058 C C . ALA A 1 129 ? 16.447 36.992 -17.620 1.00 42.94 129 ALA A C 1
ATOM 1060 O O . ALA A 1 129 ? 16.443 37.521 -18.735 1.00 42.94 129 ALA A O 1
ATOM 1061 N N . PRO A 1 130 ? 16.204 37.705 -16.509 1.00 42.69 130 PRO A N 1
ATOM 1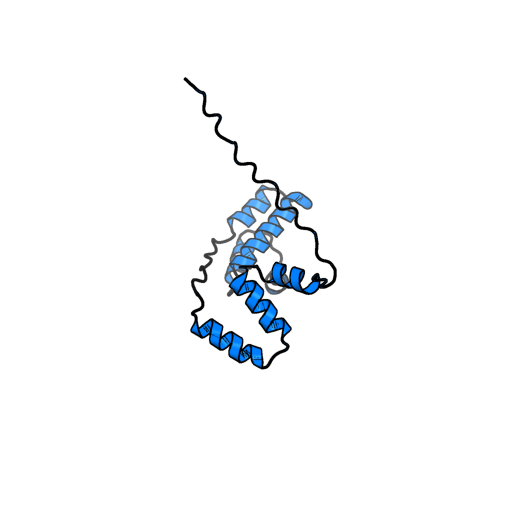062 C CA . PRO A 1 130 ? 16.139 39.155 -16.561 1.00 42.69 130 PRO A CA 1
ATOM 1063 C C . PRO A 1 130 ? 17.541 39.672 -16.901 1.00 42.69 130 PRO A C 1
ATOM 1065 O O . PRO A 1 130 ? 18.490 39.421 -16.161 1.00 42.69 130 PRO A O 1
ATOM 1068 N N . GLU A 1 131 ? 17.680 40.348 -18.041 1.00 44.44 131 GLU A N 1
ATOM 1069 C CA . GLU A 1 131 ? 18.884 41.116 -18.339 1.00 44.44 131 GLU A CA 1
ATOM 1070 C C . GLU A 1 131 ? 18.991 42.244 -17.310 1.00 44.44 131 GLU A C 1
ATOM 1072 O O . GLU A 1 131 ? 18.152 43.148 -17.255 1.00 44.44 131 GLU A O 1
ATOM 1077 N N . ASP A 1 132 ? 20.018 42.156 -16.468 1.00 41.75 132 ASP A N 1
ATOM 1078 C CA . ASP A 1 132 ? 20.438 43.229 -15.585 1.00 41.75 132 ASP A CA 1
ATOM 1079 C C . ASP A 1 132 ? 20.670 44.498 -16.412 1.00 41.75 132 ASP A C 1
ATOM 1081 O O . ASP A 1 132 ? 21.590 44.596 -17.230 1.00 41.75 132 ASP A O 1
ATOM 1085 N N . SER A 1 133 ? 19.830 45.503 -16.177 1.00 41.53 133 SER A N 1
ATOM 1086 C CA . SER A 1 133 ? 20.041 46.857 -16.661 1.00 41.53 133 SER A CA 1
ATOM 1087 C C . SER A 1 133 ? 21.298 47.428 -16.004 1.00 41.53 133 SER A C 1
ATOM 1089 O O . SER A 1 133 ? 21.256 47.926 -14.875 1.00 41.53 133 SER A O 1
ATOM 1091 N N . ILE A 1 134 ? 22.420 47.367 -16.720 1.00 44.00 134 ILE A N 1
ATOM 1092 C CA . ILE A 1 134 ? 23.619 48.150 -16.426 1.00 44.00 134 ILE A CA 1
ATOM 1093 C C . ILE A 1 134 ? 23.244 49.624 -16.613 1.00 44.00 134 ILE A C 1
ATOM 1095 O O . ILE A 1 134 ? 23.231 50.155 -17.723 1.00 44.00 134 ILE A O 1
ATOM 1099 N N . GLY A 1 135 ? 22.899 50.276 -15.504 1.00 39.12 135 GLY A N 1
ATOM 1100 C CA . GLY A 1 135 ? 22.826 51.725 -15.414 1.0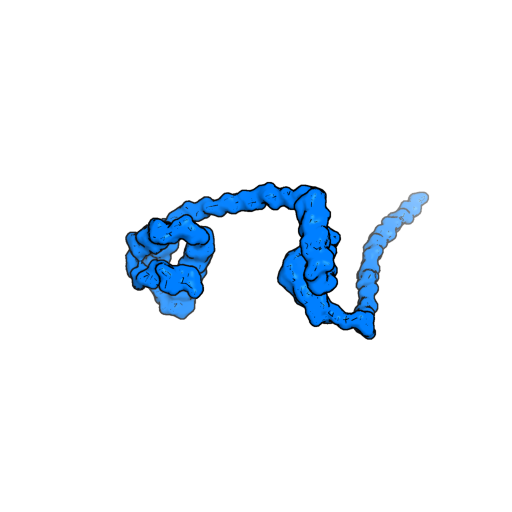0 39.12 135 GLY A CA 1
ATOM 1101 C C . GLY A 1 135 ? 24.213 52.311 -15.654 1.00 39.12 135 GLY A C 1
ATOM 1102 O O . GLY A 1 135 ? 25.157 52.028 -14.920 1.00 39.12 135 GLY A O 1
ATOM 1103 N N . THR A 1 136 ? 24.334 53.097 -16.717 1.00 42.28 136 THR A N 1
ATOM 1104 C CA . THR A 1 136 ? 25.510 53.912 -17.014 1.00 42.28 136 THR A CA 1
ATOM 1105 C C . THR A 1 136 ? 25.579 55.065 -16.009 1.00 42.28 136 THR A C 1
ATOM 1107 O O . THR A 1 136 ? 24.617 55.825 -15.889 1.00 42.28 136 THR A O 1
ATOM 1110 N N . CYS A 1 137 ? 26.703 55.182 -15.299 1.00 43.22 137 CYS A N 1
ATOM 1111 C CA . CYS A 1 137 ? 27.196 56.452 -14.762 1.00 43.22 137 CYS A CA 1
ATOM 1112 C C . CYS A 1 137 ? 28.167 57.060 -15.775 1.00 43.22 137 CYS A C 1
ATOM 1114 O O . CYS A 1 137 ? 28.939 56.272 -16.370 1.00 43.22 137 CYS A O 1
#

Secondary structure (DSSP, 8-state):
-TTTTT-----SHHHHHHHHHH--S-HHHHHHHHHHHHHHHHHTS---HHHHHHHHHTS--PPPPP---PPPHHHHHHHHHHHTTS-HHHHHHHHHHHHH---HHHHHHHHHH--TT--------------------

Radius of gyration: 25.98 Å; Cα contacts (8 Å, |Δi|>4): 63; chains: 1; bounding box: 50×71×58 Å

Foldseek 3Di:
DLCVVQDDDDQALVSLLVSLVPCPPDLVVVLVVLLVVLVCCVPPVVDDPVRSVRNNVSRDDDDDDDPPDDQDPVNVVVVVVVCVVDDCVVVVLSCCCVVVVDDSVVSVVCVVPDDPPDDDPDPPPPPPDPDPPPDDD

Solvent-accessible surface area (backbone atoms only — not comparable to full-atom values): 8775 Å² total; per-residue (Å²): 110,82,55,79,78,61,67,66,89,76,85,50,41,66,46,45,42,53,45,55,69,72,42,86,68,62,53,62,59,51,50,56,51,50,55,51,50,49,49,43,39,40,72,74,71,61,45,59,62,73,61,48,50,46,43,59,71,37,53,73,90,67,84,80,81,78,86,80,83,74,83,51,71,66,56,52,53,53,49,54,61,58,38,70,80,47,68,66,69,58,50,53,52,51,47,48,31,70,76,64,70,42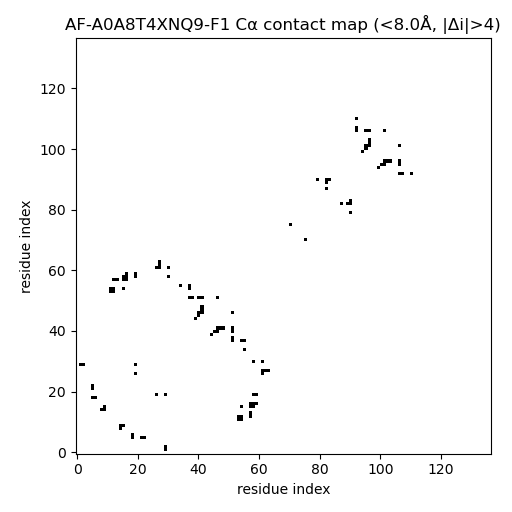,55,68,72,58,50,51,50,48,65,76,67,62,55,93,89,59,82,73,88,76,78,77,73,82,80,75,71,82,78,79,80,79,78,83,128

pLDDT: mean 82.35, std 17.0, range [39.12, 96.44]

Sequence (137 aa):
MYLDKYVREISKPEDVVGLFEGCKRGRHHLDRVLRNLLKFYQIVEGYPEPFIEGLQKSIPRVRTSIDYREPTEEDVVETFRRLAGYPPKYGILYLIILDGGMRLEHALYMLNSFEPGRPQEVAYGETGAPEDSIGTC